Protein AF-A0A7J4VNC3-F1 (afdb_monomer_lite)

Structure (mmCIF, N/CA/C/O backbone):
data_AF-A0A7J4VNC3-F1
#
_entry.id   AF-A0A7J4VNC3-F1
#
loop_
_atom_site.group_PDB
_atom_site.id
_atom_site.type_symbol
_atom_site.label_atom_id
_atom_site.label_alt_id
_atom_site.label_comp_id
_atom_site.label_asym_id
_atom_site.label_entity_id
_atom_site.label_seq_id
_atom_site.pdbx_PDB_ins_code
_atom_site.Cartn_x
_atom_site.Cartn_y
_atom_site.Cartn_z
_atom_site.occupancy
_atom_site.B_iso_or_equiv
_atom_site.auth_seq_id
_atom_site.auth_comp_id
_atom_site.auth_asym_id
_atom_site.auth_atom_id
_atom_site.pdbx_PDB_model_num
ATOM 1 N N . MET A 1 1 ? 32.527 -7.840 30.423 1.00 41.81 1 MET A N 1
ATOM 2 C CA . MET A 1 1 ? 31.961 -8.115 29.088 1.00 41.81 1 MET A CA 1
ATOM 3 C C . MET A 1 1 ? 30.463 -8.007 29.256 1.00 41.81 1 MET A C 1
ATOM 5 O O . MET A 1 1 ? 29.873 -8.917 29.816 1.00 41.81 1 MET A O 1
ATOM 9 N N . SER A 1 2 ? 29.890 -6.856 28.927 1.00 48.62 2 SER A N 1
ATOM 10 C CA . SER A 1 2 ? 28.490 -6.560 29.225 1.00 48.62 2 SER A CA 1
ATOM 11 C C . SER A 1 2 ? 27.871 -5.936 27.988 1.00 48.62 2 SER A C 1
ATOM 13 O O . SER A 1 2 ? 28.259 -4.831 27.637 1.00 48.62 2 SER A O 1
ATOM 15 N N . ASP A 1 3 ? 26.968 -6.656 27.331 1.00 48.06 3 ASP A N 1
ATOM 16 C CA . ASP A 1 3 ? 25.640 -6.127 27.017 1.00 48.06 3 ASP A CA 1
ATOM 17 C C . ASP A 1 3 ? 24.721 -7.303 26.668 1.00 48.06 3 ASP A C 1
ATOM 19 O O . ASP A 1 3 ? 24.667 -7.797 25.543 1.00 48.06 3 ASP A O 1
ATOM 23 N N . GLU A 1 4 ? 24.054 -7.810 27.701 1.00 52.78 4 GLU A N 1
ATOM 24 C CA . GLU A 1 4 ? 22.886 -8.665 27.577 1.00 52.78 4 GLU A CA 1
ATOM 25 C C . GLU A 1 4 ? 21.657 -7.778 27.796 1.00 52.78 4 GLU A C 1
ATOM 27 O O . GLU A 1 4 ? 21.137 -7.683 28.905 1.00 52.78 4 GLU A O 1
ATOM 32 N N . THR A 1 5 ? 21.184 -7.102 26.743 1.00 53.41 5 THR A N 1
ATOM 33 C CA . THR A 1 5 ? 19.829 -6.539 26.717 1.00 53.41 5 THR A CA 1
ATOM 34 C C . THR A 1 5 ? 19.074 -6.911 25.437 1.00 53.41 5 THR A C 1
ATOM 36 O O . THR A 1 5 ? 19.203 -6.374 24.342 1.00 53.41 5 THR A O 1
ATOM 39 N N . LYS A 1 6 ? 18.222 -7.909 25.638 1.00 56.44 6 LYS A N 1
ATOM 40 C CA . LYS A 1 6 ? 17.124 -8.404 24.813 1.00 56.44 6 LYS A CA 1
ATOM 41 C C . LYS A 1 6 ? 16.227 -7.277 24.274 1.00 56.44 6 LYS A C 1
ATOM 43 O O . LYS A 1 6 ? 15.279 -6.862 24.933 1.00 56.44 6 LYS A O 1
ATOM 48 N N . GLY A 1 7 ? 16.421 -6.896 23.017 1.00 52.41 7 GLY A N 1
ATOM 49 C CA . GLY A 1 7 ? 15.345 -6.417 22.154 1.00 52.41 7 GLY A CA 1
ATOM 50 C C . GLY A 1 7 ? 15.081 -7.482 21.099 1.00 52.41 7 GLY A C 1
ATOM 51 O O . GLY A 1 7 ? 15.976 -7.783 20.317 1.00 52.41 7 GLY A O 1
ATOM 52 N N . LYS A 1 8 ? 13.880 -8.073 21.037 1.00 57.28 8 LYS A N 1
ATOM 53 C CA . LYS A 1 8 ? 13.445 -8.815 19.838 1.00 57.28 8 LYS A CA 1
ATOM 54 C C . LYS A 1 8 ? 13.270 -7.789 18.713 1.00 57.28 8 LYS A C 1
ATOM 56 O O . LYS A 1 8 ? 12.155 -7.371 18.415 1.00 57.28 8 LYS A O 1
ATOM 61 N N . GLY A 1 9 ? 14.387 -7.306 18.174 1.00 54.78 9 GLY A N 1
ATOM 62 C CA . GLY A 1 9 ? 14.423 -6.396 17.047 1.00 54.78 9 GLY A CA 1
ATOM 63 C C . GLY A 1 9 ? 13.746 -7.102 15.891 1.00 54.78 9 GLY A C 1
ATOM 64 O O . GLY A 1 9 ? 14.180 -8.176 15.478 1.00 54.78 9 GLY A O 1
ATOM 65 N N . ARG A 1 10 ? 12.631 -6.535 15.428 1.00 61.84 10 ARG A N 1
ATOM 66 C CA . ARG A 1 10 ? 11.973 -6.945 14.187 1.00 61.84 10 ARG A CA 1
ATOM 67 C C . ARG A 1 10 ? 13.083 -7.123 13.140 1.00 61.84 10 ARG A C 1
ATOM 69 O O . ARG A 1 10 ? 13.901 -6.202 13.044 1.00 61.84 10 ARG A O 1
ATOM 76 N N . PRO A 1 11 ? 13.166 -8.265 12.430 1.00 59.88 11 PRO A N 1
ATOM 77 C CA . PRO A 1 11 ? 14.192 -8.474 11.415 1.00 59.88 11 PRO A CA 1
ATOM 78 C C . PRO A 1 11 ? 14.304 -7.219 10.558 1.00 59.88 11 PRO A C 1
ATOM 80 O O . PRO A 1 11 ? 13.276 -6.683 10.129 1.00 59.88 11 PRO A O 1
ATOM 83 N N . ARG A 1 12 ? 15.526 -6.699 10.403 1.00 61.38 12 ARG A N 1
ATOM 84 C CA . ARG A 1 12 ? 15.760 -5.535 9.550 1.00 61.38 12 ARG A CA 1
ATOM 85 C C . ARG A 1 12 ? 15.394 -5.979 8.143 1.00 61.38 12 ARG A C 1
ATOM 87 O O . ARG A 1 12 ? 16.093 -6.790 7.550 1.00 61.38 12 ARG A O 1
ATOM 94 N N . LEU A 1 13 ? 14.236 -5.531 7.680 1.00 70.88 13 LEU A N 1
ATOM 95 C CA . LEU A 1 13 ? 13.846 -5.676 6.293 1.00 70.88 13 LEU A CA 1
ATOM 96 C C . LEU A 1 13 ? 14.807 -4.791 5.504 1.00 70.88 13 LEU A C 1
ATOM 98 O O . LEU A 1 13 ? 14.896 -3.598 5.797 1.00 70.88 13 LEU A O 1
ATOM 102 N N . ASP A 1 14 ? 15.547 -5.384 4.573 1.00 80.38 14 ASP A N 1
ATOM 103 C CA . ASP A 1 14 ? 16.422 -4.664 3.647 1.00 80.38 14 ASP A CA 1
ATOM 104 C C . ASP A 1 14 ? 15.551 -3.972 2.588 1.00 80.38 14 ASP A C 1
ATOM 106 O O . ASP A 1 14 ? 15.436 -4.402 1.447 1.00 80.38 14 ASP A O 1
ATOM 110 N N . LEU A 1 15 ? 14.776 -2.989 3.047 1.00 82.44 15 LEU A N 1
ATOM 111 C CA . LEU A 1 15 ? 13.796 -2.254 2.264 1.00 82.44 15 LEU A CA 1
ATOM 112 C C . LEU A 1 15 ? 14.070 -0.764 2.409 1.00 82.44 15 LEU A C 1
ATOM 114 O O . LEU A 1 15 ? 14.180 -0.245 3.524 1.00 82.44 15 LEU A O 1
ATOM 118 N N . GLU A 1 16 ? 14.086 -0.065 1.283 1.00 86.88 16 GLU A N 1
ATOM 119 C CA . GLU A 1 16 ? 14.150 1.390 1.263 1.00 86.88 16 GLU A CA 1
ATOM 120 C C . GLU A 1 16 ? 12.749 1.987 1.506 1.00 86.88 16 GLU A C 1
ATOM 122 O O . GLU A 1 16 ? 11.785 1.625 0.822 1.00 86.88 16 GLU A O 1
ATOM 127 N N . PRO A 1 17 ? 12.572 2.881 2.498 1.00 88.81 17 PRO A N 1
ATOM 128 C CA . PRO A 1 17 ? 11.277 3.490 2.764 1.00 88.81 17 PRO A CA 1
ATOM 129 C C . PRO A 1 17 ? 10.925 4.526 1.691 1.00 88.81 17 PRO A C 1
ATOM 131 O O . PRO A 1 17 ? 11.646 5.501 1.490 1.00 88.81 17 PRO A O 1
ATOM 134 N N . VAL A 1 18 ? 9.754 4.370 1.072 1.00 89.94 18 VAL A N 1
ATOM 135 C CA . VAL A 1 18 ? 9.209 5.328 0.099 1.00 89.94 18 VAL A CA 1
ATOM 136 C C . VAL A 1 18 ? 7.965 6.006 0.672 1.00 89.94 18 VAL A C 1
ATOM 138 O O . VAL A 1 18 ? 7.013 5.344 1.092 1.00 89.94 18 VAL A O 1
ATOM 141 N N . LEU A 1 19 ? 7.952 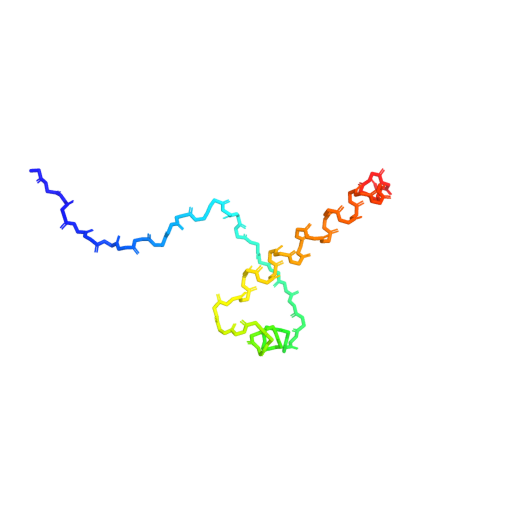7.342 0.678 1.00 91.88 19 LEU A N 1
ATOM 142 C CA . LEU A 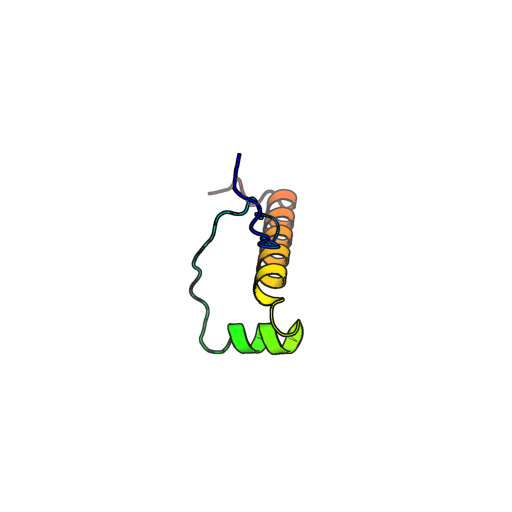1 19 ? 6.784 8.130 1.071 1.00 91.88 19 LE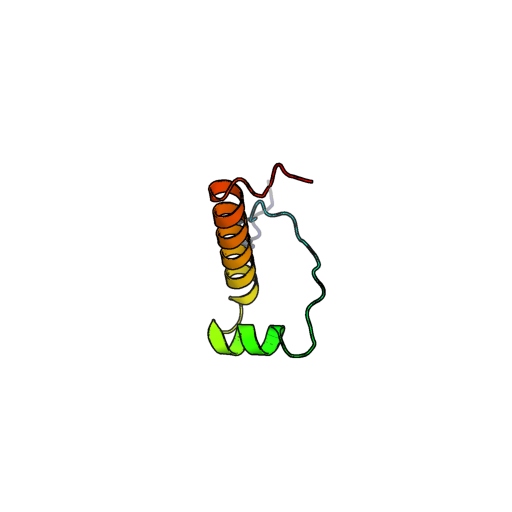U A CA 1
ATOM 143 C C . LEU A 1 19 ? 5.910 8.423 -0.154 1.00 91.88 19 LEU A C 1
ATOM 145 O O . LEU A 1 19 ? 6.272 9.235 -1.001 1.00 91.88 19 LEU A O 1
ATOM 149 N N . VAL A 1 20 ? 4.726 7.811 -0.214 1.00 90.19 20 VAL A N 1
ATOM 150 C CA . VAL A 1 20 ? 3.758 8.017 -1.304 1.00 90.19 20 VAL A CA 1
ATOM 151 C C . VAL A 1 20 ? 2.529 8.754 -0.782 1.00 90.19 20 VAL A C 1
ATOM 153 O O . VAL A 1 20 ? 1.971 8.408 0.261 1.00 90.19 20 VAL A O 1
ATOM 156 N N . ARG A 1 21 ? 2.077 9.772 -1.520 1.00 93.50 21 ARG A N 1
ATOM 157 C CA . ARG A 1 21 ? 0.811 10.459 -1.241 1.00 93.50 21 ARG A CA 1
ATOM 158 C C . ARG A 1 21 ? -0.323 9.726 -1.945 1.00 93.50 21 ARG A C 1
ATOM 160 O O . ARG A 1 21 ? -0.313 9.599 -3.164 1.00 93.50 21 ARG A O 1
ATOM 167 N N . LEU A 1 22 ? -1.307 9.278 -1.174 1.00 91.06 22 LEU A N 1
ATOM 168 C CA . LEU A 1 22 ? -2.510 8.626 -1.685 1.00 91.06 22 LEU A CA 1
ATOM 169 C C . LEU A 1 22 ? -3.740 9.513 -1.446 1.00 91.06 22 LEU A C 1
ATOM 171 O O . LEU A 1 22 ? -3.725 10.342 -0.530 1.00 91.06 22 LEU A O 1
ATOM 175 N N . PRO A 1 23 ? -4.825 9.330 -2.220 1.00 96.50 23 PRO A N 1
ATOM 176 C CA . PRO A 1 23 ? -6.091 9.995 -1.947 1.00 96.50 23 PRO A CA 1
ATOM 177 C C . PRO A 1 23 ? -6.587 9.719 -0.524 1.00 96.50 23 PRO A C 1
ATOM 179 O O . PRO A 1 23 ? -6.388 8.628 0.025 1.00 96.50 23 PRO A O 1
ATOM 182 N N . LYS A 1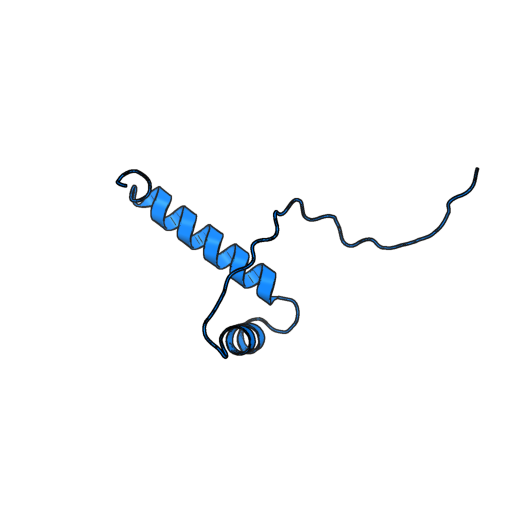 24 ? -7.284 10.697 0.063 1.00 95.81 24 LYS A N 1
ATOM 183 C CA . LYS A 1 24 ? -7.879 10.575 1.401 1.00 95.81 24 LYS A CA 1
ATOM 184 C C . LYS A 1 24 ? -8.785 9.336 1.477 1.00 95.81 24 LYS A C 1
ATOM 186 O O . LYS A 1 24 ? -9.574 9.094 0.567 1.00 95.81 24 LYS A O 1
ATOM 191 N N . GLY A 1 25 ? -8.684 8.559 2.556 1.00 95.31 25 GLY A N 1
ATOM 192 C CA . GLY A 1 25 ? -9.484 7.343 2.746 1.00 95.31 25 GLY A CA 1
ATOM 193 C C . GLY A 1 25 ? -8.865 6.069 2.155 1.00 95.31 25 GLY A C 1
ATOM 194 O O . GLY A 1 25 ? -9.399 4.981 2.357 1.00 95.31 25 GLY A O 1
ATOM 195 N N . THR A 1 26 ? -7.776 6.168 1.385 1.00 94.88 26 THR A N 1
ATOM 196 C CA . THR A 1 26 ? -7.169 4.992 0.734 1.00 94.88 26 THR A CA 1
ATOM 197 C C . THR A 1 26 ? -6.510 4.064 1.748 1.00 94.88 26 THR A C 1
ATOM 199 O O . THR A 1 26 ? -6.655 2.849 1.652 1.00 94.88 26 THR A O 1
ATOM 202 N N . ALA A 1 27 ? -5.826 4.622 2.747 1.00 91.56 27 ALA A N 1
ATOM 203 C CA . ALA A 1 27 ? -5.176 3.841 3.794 1.00 91.56 27 ALA A CA 1
ATOM 204 C C . ALA A 1 27 ? -6.199 3.027 4.603 1.00 91.56 27 ALA A C 1
ATOM 206 O O . ALA A 1 27 ? -5.984 1.849 4.869 1.00 91.56 27 ALA A O 1
ATOM 207 N N . GLU A 1 28 ? -7.337 3.640 4.919 1.00 94.62 28 GLU A N 1
ATOM 208 C CA . GLU A 1 28 ? -8.449 3.027 5.638 1.00 94.62 28 GLU A CA 1
ATOM 209 C C . GLU A 1 28 ? -9.102 1.912 4.814 1.00 94.62 28 GLU A C 1
ATOM 211 O O . GLU A 1 28 ? -9.409 0.849 5.351 1.00 94.62 28 GLU A O 1
ATOM 216 N N . LYS A 1 29 ? -9.264 2.116 3.498 1.00 94.94 29 LYS A N 1
ATOM 217 C CA . LYS A 1 29 ? -9.755 1.074 2.581 1.00 94.94 29 LYS A CA 1
ATOM 218 C C . LYS A 1 29 ? -8.820 -0.133 2.533 1.00 94.94 29 LYS A C 1
ATOM 220 O O . LYS A 1 29 ? -9.298 -1.262 2.547 1.00 94.94 29 LYS A O 1
ATOM 225 N N . ILE A 1 30 ? -7.505 0.097 2.492 1.00 94.38 30 ILE A N 1
ATOM 226 C CA . ILE A 1 30 ? -6.517 -0.990 2.514 1.00 94.38 30 ILE A CA 1
ATOM 227 C C . ILE A 1 30 ? -6.604 -1.740 3.845 1.00 94.38 30 ILE A C 1
ATOM 229 O O . ILE A 1 30 ? -6.721 -2.962 3.848 1.00 94.38 30 ILE A O 1
ATOM 233 N N . ASP A 1 31 ? -6.615 -1.027 4.971 1.00 93.44 31 ASP A N 1
ATOM 234 C CA . ASP A 1 31 ? -6.697 -1.644 6.299 1.00 93.44 31 ASP A CA 1
ATOM 235 C C . ASP A 1 31 ? -7.969 -2.482 6.485 1.00 93.44 31 ASP A C 1
ATOM 237 O O . ASP A 1 31 ? -7.916 -3.540 7.111 1.00 93.44 31 ASP A O 1
ATOM 241 N N . ALA A 1 32 ? -9.103 -2.034 5.935 1.00 95.62 32 ALA A N 1
ATOM 242 C CA . ALA A 1 32 ? -10.354 -2.788 5.956 1.00 95.62 32 ALA A CA 1
ATOM 243 C C . ALA A 1 32 ? -10.280 -4.087 5.131 1.00 95.62 32 ALA A C 1
ATOM 245 O O . ALA A 1 32 ? -10.969 -5.050 5.457 1.00 95.62 32 ALA A O 1
ATOM 246 N N . LEU A 1 33 ? -9.442 -4.124 4.088 1.00 95.12 33 LEU A N 1
ATOM 247 C CA . LEU A 1 33 ? -9.304 -5.262 3.177 1.00 95.12 33 LEU A CA 1
ATOM 248 C C . LEU A 1 33 ? -8.282 -6.297 3.664 1.00 95.12 33 LEU A C 1
ATOM 250 O O . LEU A 1 33 ? -8.561 -7.492 3.624 1.00 95.12 33 LEU A O 1
ATOM 254 N N . VAL A 1 34 ? -7.100 -5.863 4.118 1.00 94.44 34 VAL A N 1
ATOM 255 C CA . VAL A 1 34 ? -6.011 -6.780 4.521 1.00 94.44 34 VAL A CA 1
ATOM 256 C C . VAL A 1 34 ? -5.850 -6.943 6.028 1.00 94.44 34 VAL A C 1
ATOM 258 O O . VAL A 1 34 ? -5.087 -7.802 6.475 1.00 94.44 34 VAL A O 1
ATOM 261 N N . GLY A 1 35 ? -6.559 -6.138 6.817 1.00 91.38 35 GLY A N 1
ATOM 262 C CA . GLY A 1 35 ? -6.399 -6.067 8.260 1.00 91.38 35 GLY A CA 1
ATOM 263 C C . GLY A 1 35 ? -5.282 -5.115 8.699 1.00 91.38 35 GLY A C 1
ATOM 264 O O . GLY A 1 35 ? -4.451 -4.633 7.924 1.00 91.38 35 GLY A O 1
ATOM 265 N N . LYS A 1 36 ? -5.259 -4.837 10.004 1.00 86.00 36 LYS A N 1
ATOM 266 C CA . LYS A 1 36 ? -4.290 -3.919 10.619 1.00 86.00 36 LYS A CA 1
ATOM 267 C C . LYS A 1 36 ? -2.857 -4.450 10.469 1.00 86.00 36 LYS A C 1
ATOM 269 O O . LYS A 1 36 ? -2.627 -5.653 10.512 1.00 86.00 36 LYS A O 1
ATOM 274 N N . ASN A 1 37 ? -1.884 -3.545 10.346 1.00 86.94 37 ASN A N 1
ATOM 275 C CA . ASN A 1 37 ? -0.444 -3.832 10.198 1.00 86.94 37 ASN A CA 1
ATOM 276 C C . ASN A 1 37 ? -0.014 -4.553 8.906 1.00 86.94 37 ASN A C 1
ATOM 278 O O . ASN A 1 37 ? 1.175 -4.822 8.751 1.00 86.94 37 ASN A O 1
ATOM 282 N N . ARG A 1 38 ? -0.932 -4.821 7.967 1.00 91.31 38 ARG A N 1
ATOM 283 C CA . ARG A 1 38 ? -0.623 -5.460 6.673 1.00 91.31 38 ARG A CA 1
ATOM 284 C C . ARG A 1 38 ? -0.595 -4.499 5.488 1.00 91.31 38 ARG A C 1
ATOM 286 O O . ARG A 1 38 ? -0.301 -4.900 4.368 1.00 91.31 38 ARG A O 1
ATOM 293 N N . ARG A 1 39 ? -0.830 -3.208 5.731 1.00 92.50 39 ARG A N 1
ATOM 294 C CA . ARG A 1 39 ? -0.837 -2.166 4.695 1.00 92.50 39 ARG A CA 1
ATOM 295 C C . ARG A 1 39 ? 0.460 -2.124 3.888 1.00 92.50 39 ARG A C 1
ATOM 297 O O . ARG A 1 39 ? 0.414 -2.101 2.667 1.00 92.50 39 ARG A O 1
ATOM 304 N N . SER A 1 40 ? 1.612 -2.124 4.560 1.00 90.88 40 SER A N 1
ATOM 305 C CA . SER A 1 40 ? 2.910 -2.058 3.879 1.00 90.88 40 SER A CA 1
ATOM 306 C C . SER A 1 40 ? 3.192 -3.307 3.047 1.00 90.88 40 SER A C 1
ATOM 308 O O . SER A 1 40 ? 3.816 -3.194 2.005 1.00 90.88 40 SER A O 1
ATOM 310 N N . GLU A 1 41 ? 2.743 -4.481 3.497 1.00 91.44 41 GLU A N 1
ATOM 311 C CA . GLU A 1 41 ? 2.847 -5.732 2.734 1.00 91.44 41 GLU A CA 1
ATOM 312 C C . GLU A 1 41 ? 1.994 -5.663 1.474 1.00 91.44 41 GLU A C 1
ATOM 314 O O . GLU A 1 41 ? 2.511 -5.812 0.377 1.00 91.44 41 GLU A O 1
ATOM 319 N N . PHE A 1 42 ? 0.729 -5.275 1.625 1.00 94.00 42 PHE A N 1
ATOM 320 C CA . PHE A 1 42 ? -0.183 -5.099 0.503 1.00 94.00 42 PHE A CA 1
ATOM 321 C C . PHE A 1 42 ? 0.348 -4.132 -0.561 1.00 94.00 42 PHE A C 1
ATOM 323 O O . PHE A 1 42 ? 0.268 -4.417 -1.752 1.00 94.00 42 PHE A O 1
ATOM 330 N N . VAL A 1 43 ? 0.882 -2.981 -0.139 1.00 93.00 43 VAL A N 1
ATOM 331 C CA . VAL A 1 43 ? 1.403 -1.975 -1.074 1.00 93.00 43 VAL A CA 1
ATOM 332 C C . VAL A 1 43 ? 2.646 -2.486 -1.805 1.00 93.00 43 VAL A C 1
ATOM 334 O O . VAL A 1 43 ? 2.747 -2.258 -3.006 1.00 93.00 43 VAL A O 1
ATOM 337 N N . ARG A 1 44 ? 3.558 -3.196 -1.127 1.00 91.62 44 ARG A N 1
ATOM 338 C CA . ARG A 1 44 ? 4.737 -3.790 -1.780 1.00 91.62 44 ARG A CA 1
ATOM 339 C C . ARG A 1 44 ? 4.335 -4.826 -2.819 1.00 91.62 44 ARG A C 1
ATOM 341 O O . ARG A 1 44 ? 4.705 -4.672 -3.974 1.00 91.62 44 ARG A O 1
ATOM 348 N N . ASP A 1 45 ? 3.503 -5.792 -2.436 1.00 93.69 45 ASP A N 1
ATOM 349 C CA . ASP A 1 45 ? 3.046 -6.849 -3.340 1.00 93.69 45 ASP A CA 1
ATOM 350 C C . ASP A 1 45 ? 2.340 -6.268 -4.572 1.00 93.69 45 ASP A C 1
ATOM 352 O O . ASP A 1 45 ? 2.487 -6.771 -5.683 1.00 93.69 45 ASP A O 1
ATOM 356 N N . LEU A 1 46 ? 1.553 -5.203 -4.385 1.00 94.88 46 LEU A N 1
ATOM 357 C CA . LEU A 1 46 ? 0.879 -4.517 -5.483 1.00 94.88 46 LEU A CA 1
ATOM 358 C C . LEU A 1 46 ? 1.880 -3.870 -6.449 1.00 94.88 46 LEU A C 1
ATOM 360 O O . LEU A 1 46 ? 1.705 -3.991 -7.660 1.00 94.88 46 LEU A O 1
ATOM 364 N N . ILE A 1 47 ? 2.899 -3.188 -5.919 1.00 93.62 47 ILE A N 1
ATOM 365 C CA . ILE A 1 47 ? 3.942 -2.538 -6.720 1.00 93.62 47 ILE A CA 1
ATOM 366 C C . ILE A 1 47 ? 4.767 -3.588 -7.467 1.00 93.62 47 ILE A C 1
ATOM 368 O O . ILE A 1 47 ? 4.918 -3.468 -8.676 1.00 93.62 47 ILE A O 1
ATOM 372 N N . GLU A 1 48 ? 5.233 -4.639 -6.791 1.00 93.69 48 GLU A N 1
ATOM 373 C CA . GLU A 1 48 ? 6.023 -5.719 -7.401 1.00 93.69 48 GLU A CA 1
ATOM 374 C C . GLU A 1 48 ? 5.259 -6.407 -8.537 1.00 93.69 48 GLU A C 1
ATOM 376 O O . GLU A 1 48 ? 5.794 -6.590 -9.628 1.00 93.69 48 GLU A O 1
ATOM 381 N N . ARG A 1 49 ? 3.973 -6.720 -8.324 1.00 95.62 49 ARG A N 1
ATOM 382 C CA . ARG A 1 49 ? 3.116 -7.295 -9.373 1.00 95.62 49 ARG A CA 1
ATOM 383 C C . ARG A 1 49 ? 2.937 -6.356 -10.557 1.00 95.62 49 ARG A C 1
ATOM 385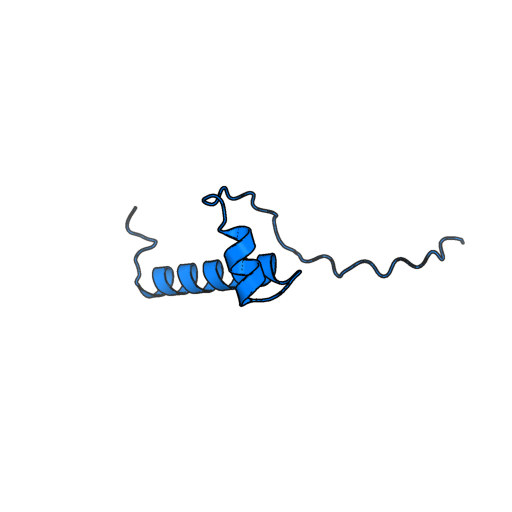 O O . ARG A 1 49 ? 2.864 -6.818 -11.689 1.00 95.62 49 ARG A O 1
ATOM 392 N N . GLU A 1 50 ? 2.793 -5.058 -10.309 1.00 95.25 50 GLU A N 1
ATOM 393 C CA . GLU A 1 50 ? 2.613 -4.082 -11.381 1.00 95.25 50 GLU A CA 1
ATOM 394 C C . GLU A 1 50 ? 3.899 -3.859 -12.178 1.00 95.25 50 GLU A C 1
ATOM 396 O O . GLU A 1 50 ? 3.830 -3.770 -13.402 1.00 95.25 50 GLU A O 1
ATOM 401 N N . LEU A 1 51 ? 5.054 -3.823 -11.511 1.00 94.31 51 LEU A N 1
ATOM 402 C CA . LEU A 1 51 ? 6.357 -3.743 -12.166 1.00 94.31 51 LEU A CA 1
ATOM 403 C C . LEU A 1 51 ? 6.596 -4.969 -13.043 1.00 94.31 51 LEU A C 1
ATOM 405 O O . LEU A 1 51 ? 6.780 -4.803 -14.244 1.00 94.31 51 LEU A O 1
ATOM 409 N N . ALA A 1 52 ? 6.449 -6.176 -12.487 1.00 93.75 52 ALA A N 1
ATOM 410 C CA . ALA A 1 52 ? 6.609 -7.420 -13.240 1.00 93.75 52 ALA A CA 1
ATOM 411 C C . ALA A 1 52 ? 5.702 -7.458 -14.481 1.00 93.75 52 ALA A C 1
ATOM 413 O O . ALA A 1 52 ? 6.152 -7.766 -15.578 1.00 93.75 52 ALA A O 1
ATOM 414 N N . ARG A 1 53 ? 4.431 -7.045 -14.348 1.00 93.94 53 ARG A N 1
ATOM 415 C CA . ARG A 1 53 ? 3.507 -6.978 -15.493 1.00 93.94 53 ARG A CA 1
ATOM 416 C C . ARG A 1 53 ? 3.963 -6.020 -16.592 1.00 93.94 53 ARG A C 1
ATOM 418 O O . ARG A 1 53 ? 3.738 -6.312 -17.762 1.00 93.94 53 ARG A O 1
ATOM 425 N N . ARG A 1 54 ? 4.538 -4.869 -16.239 1.00 92.25 54 ARG A N 1
ATOM 426 C CA . ARG A 1 54 ? 5.005 -3.872 -17.218 1.00 92.25 54 ARG A CA 1
ATOM 427 C C . ARG A 1 54 ? 6.333 -4.259 -17.852 1.00 92.25 54 ARG A C 1
ATOM 429 O O . ARG A 1 54 ? 6.545 -3.973 -19.028 1.00 92.25 54 ARG A O 1
ATOM 436 N N . GLU A 1 55 ? 7.201 -4.902 -17.081 1.00 89.25 55 GLU A N 1
ATOM 437 C CA . GLU A 1 55 ? 8.447 -5.493 -17.566 1.00 89.25 55 GLU A CA 1
ATOM 438 C C . GLU A 1 55 ? 8.146 -6.600 -18.584 1.00 89.25 55 GLU A C 1
ATOM 440 O O . GLU A 1 55 ? 8.652 -6.546 -19.703 1.00 89.25 55 GLU A O 1
ATOM 445 N N . ASP A 1 56 ? 7.226 -7.515 -18.260 1.00 84.56 56 ASP A N 1
ATOM 446 C CA . ASP A 1 56 ? 6.776 -8.582 -19.165 1.00 84.56 56 ASP A CA 1
ATOM 447 C C . ASP A 1 56 ? 6.088 -8.035 -20.428 1.00 84.56 56 ASP A C 1
ATOM 449 O O . ASP A 1 56 ? 6.213 -8.604 -21.514 1.00 84.56 56 ASP A O 1
ATOM 453 N N . ALA A 1 57 ? 5.366 -6.916 -20.306 1.00 81.06 57 ALA A N 1
ATOM 454 C CA . ALA A 1 57 ? 4.731 -6.241 -21.437 1.00 81.06 57 ALA A CA 1
ATOM 455 C C . ALA A 1 57 ? 5.723 -5.466 -22.332 1.00 81.06 57 ALA A C 1
ATOM 457 O O . ALA A 1 57 ? 5.332 -4.985 -23.397 1.00 81.06 57 ALA A O 1
ATOM 458 N N . GLY A 1 58 ? 6.996 -5.341 -21.931 1.00 73.94 58 GLY A N 1
ATOM 459 C CA . GLY A 1 58 ? 8.008 -4.563 -22.652 1.00 73.94 58 GLY A CA 1
ATOM 460 C C . GLY A 1 58 ? 7.751 -3.051 -22.643 1.00 73.94 58 GLY A C 1
ATOM 461 O O . GLY A 1 58 ? 8.278 -2.328 -23.489 1.00 73.94 58 GLY A O 1
ATOM 462 N N . ASP A 1 59 ? 6.930 -2.559 -21.713 1.00 67.50 59 ASP A N 1
ATOM 463 C CA . ASP A 1 59 ? 6.501 -1.156 -21.666 1.00 67.50 59 ASP A CA 1
ATOM 464 C C . ASP A 1 59 ? 7.508 -0.242 -20.945 1.00 67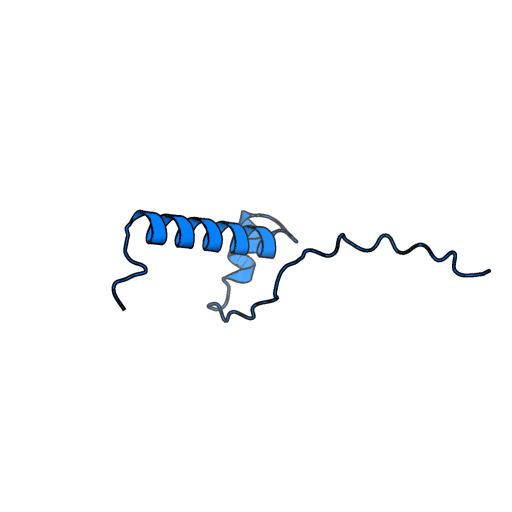.50 59 ASP A C 1
ATOM 466 O O . ASP A 1 59 ? 7.429 0.980 -21.065 1.00 67.50 59 ASP A O 1
ATOM 470 N N . ILE A 1 60 ? 8.472 -0.814 -20.215 1.00 61.72 60 ILE A N 1
ATOM 471 C CA . ILE A 1 60 ? 9.456 -0.060 -19.416 1.00 61.72 60 ILE A CA 1
ATOM 472 C C . ILE A 1 60 ? 10.560 0.586 -20.292 1.00 61.72 60 ILE A C 1
ATOM 474 O O . ILE A 1 60 ? 11.225 1.507 -19.833 1.00 61.72 60 ILE A O 1
ATOM 478 N N . ASP A 1 61 ? 10.712 0.182 -21.562 1.00 57.00 61 ASP A N 1
ATOM 479 C CA . ASP A 1 61 ? 11.783 0.643 -22.477 1.00 57.00 61 ASP A CA 1
ATOM 480 C C . ASP A 1 61 ? 11.316 1.663 -23.546 1.00 57.00 61 ASP A C 1
ATOM 482 O O . ASP A 1 61 ? 12.016 1.940 -24.517 1.00 57.00 61 ASP A O 1
ATOM 486 N N . ARG A 1 62 ? 10.104 2.232 -23.426 1.00 57.47 62 ARG A N 1
ATOM 487 C CA . ARG A 1 62 ? 9.569 3.219 -24.397 1.00 57.47 62 ARG A CA 1
ATOM 488 C C . ARG A 1 62 ? 9.417 4.643 -23.845 1.00 57.47 62 ARG A C 1
ATOM 490 O O . ARG A 1 62 ? 8.465 5.333 -24.214 1.00 57.47 62 ARG A O 1
ATOM 497 N N . SER A 1 63 ? 10.287 5.098 -22.945 1.00 51.12 63 SER A N 1
ATOM 498 C CA . SER A 1 63 ? 10.259 6.480 -22.419 1.00 51.12 63 SER A CA 1
ATOM 499 C C . SER A 1 63 ? 11.603 7.178 -22.524 1.00 51.12 63 SER A C 1
ATOM 501 O O . SER A 1 63 ? 12.619 6.536 -22.193 1.00 51.12 63 SER A O 1
#

Secondary structure (DSSP, 8-state):
-----------------------TTHHHHHHHHH-TT-HHHHHHHHHHHHHHHHHHTTGGG--

pLDDT: mean 81.35, std 16.7, range [41.81, 96.5]

Sequence (63 aa):
MSDETKGKGRPRLDLEPVLVRLPKGTAEKIDALVGKNRRSEFVRDLIERELARREDAGDIDRS

Radius of gyration: 17.72 Å; chains: 1; bounding box: 42×19×54 Å

Foldseek 3Di:
DDDDDDDPPDPPDPDDDDDDDDPPCPQVVQCVVPNPPCSVVVVVVVVVVVVVVCVVVVNVPPD